Protein AF-A0A067D4W0-F1 (afdb_monomer_lite)

Radius of gyration: 19.81 Å; chains: 1; bounding box: 52×32×52 Å

Sequence (102 aa):
FSGYFLQVLESHQAGKLDTSGTAKAVISSFQKLRVSFDMDQVVSFQFQHNVCGRSIYAEGTVDALLFLSKKVQSKADKCISNMIDVLREGNMQDMNKKEFLE

Foldseek 3Di:
DVVDDDDDDDDDDPPDPDDDPVSVVVVVVVVPPPDDDDPVDDDDDDDDDDDDDCVVVVVLVVLVVLVVVVCVVVVPPDPDDDSVSSPVVPDSVVVVVVVVPD

Structure (mmCIF, N/CA/C/O backbone):
data_AF-A0A067D4W0-F1
#
_entry.id   AF-A0A067D4W0-F1
#
loop_
_atom_site.group_PDB
_atom_site.id
_atom_site.type_symbol
_atom_site.label_atom_id
_atom_site.label_alt_id
_atom_site.label_comp_id
_atom_site.label_asym_id
_atom_site.label_entity_id
_atom_site.label_seq_id
_atom_site.pdbx_PDB_ins_code
_atom_site.Cartn_x
_atom_site.Cartn_y
_atom_site.Cartn_z
_atom_site.occupancy
_atom_site.B_iso_or_equiv
_atom_site.auth_seq_id
_atom_site.auth_comp_id
_atom_site.auth_asym_id
_atom_site.auth_atom_id
_atom_site.pdbx_PDB_model_num
ATOM 1 N N . PHE A 1 1 ? 4.047 -13.984 -15.775 1.00 68.88 1 PHE A N 1
ATOM 2 C CA . PHE A 1 1 ? 5.313 -13.246 -15.871 1.00 68.88 1 PHE A CA 1
ATOM 3 C C . PHE A 1 1 ? 6.539 -14.153 -15.994 1.00 68.88 1 PHE A C 1
ATOM 5 O O . PHE A 1 1 ? 7.646 -13.661 -15.825 1.00 68.88 1 PHE A O 1
ATOM 12 N N . SER A 1 2 ? 6.409 -15.448 -16.325 1.00 65.44 2 SER A N 1
ATOM 13 C CA . SER A 1 2 ? 7.606 -16.205 -16.726 1.00 65.44 2 SER A CA 1
ATOM 14 C C . SER A 1 2 ? 8.087 -15.651 -18.073 1.00 65.44 2 SER A C 1
ATOM 16 O O . SER A 1 2 ? 7.251 -15.382 -18.930 1.00 65.44 2 SER A O 1
ATOM 18 N N . GLY A 1 3 ? 9.389 -15.399 -18.222 1.00 73.44 3 GLY A N 1
ATOM 19 C CA . GLY A 1 3 ? 9.963 -14.787 -19.429 1.00 73.44 3 GLY A CA 1
ATOM 20 C C . GLY A 1 3 ? 9.967 -13.252 -19.463 1.00 73.44 3 GLY A C 1
ATOM 21 O O . GLY A 1 3 ? 10.558 -12.682 -20.371 1.00 73.44 3 GLY A O 1
ATOM 22 N N . TYR A 1 4 ? 9.378 -12.572 -18.473 1.00 76.12 4 TYR A N 1
ATOM 23 C CA . TYR A 1 4 ? 9.416 -11.107 -18.379 1.00 76.12 4 TYR A CA 1
ATOM 24 C C . TYR A 1 4 ? 10.590 -10.645 -17.512 1.00 76.12 4 TYR A C 1
ATOM 26 O O . TYR A 1 4 ? 10.880 -11.241 -16.473 1.00 76.12 4 TYR A O 1
ATOM 34 N N . PHE A 1 5 ? 11.225 -9.540 -17.906 1.00 79.25 5 PHE A N 1
ATOM 35 C CA . PHE A 1 5 ? 12.193 -8.833 -17.072 1.00 79.25 5 PHE A CA 1
ATOM 36 C C . PHE A 1 5 ? 11.467 -7.815 -16.184 1.00 79.25 5 PHE A C 1
ATOM 38 O O . PHE A 1 5 ? 10.722 -6.973 -16.682 1.00 79.25 5 PHE A O 1
ATOM 45 N N . LEU A 1 6 ? 11.678 -7.889 -14.867 1.00 83.00 6 LEU A N 1
ATOM 46 C CA . LEU A 1 6 ? 11.117 -6.936 -13.911 1.00 83.00 6 LEU A CA 1
ATOM 47 C C . LEU A 1 6 ? 12.176 -5.899 -13.533 1.00 83.00 6 LEU A C 1
ATOM 49 O O . LEU A 1 6 ? 13.201 -6.246 -12.948 1.00 83.00 6 LEU A O 1
ATOM 53 N N . GLN A 1 7 ? 11.889 -4.627 -13.801 1.00 85.00 7 GLN A N 1
ATOM 54 C CA . GLN A 1 7 ? 12.665 -3.502 -13.290 1.00 85.00 7 GLN A CA 1
ATOM 55 C C . GLN A 1 7 ? 11.914 -2.845 -12.129 1.00 85.00 7 GLN A C 1
ATOM 57 O O . GLN A 1 7 ? 10.712 -2.605 -12.219 1.00 85.00 7 GLN A O 1
ATOM 62 N N . VAL A 1 8 ? 12.626 -2.540 -11.042 1.00 83.75 8 VAL A N 1
ATOM 63 C CA . VAL A 1 8 ? 12.074 -1.825 -9.884 1.00 83.75 8 VAL A CA 1
ATOM 64 C C . VAL A 1 8 ? 12.870 -0.548 -9.677 1.00 83.75 8 VAL A C 1
ATOM 66 O O . VAL A 1 8 ? 14.091 -0.592 -9.550 1.00 83.75 8 VAL A O 1
ATOM 69 N N . LEU A 1 9 ? 12.165 0.581 -9.647 1.00 85.31 9 LEU A N 1
ATOM 70 C CA . LEU A 1 9 ? 12.726 1.896 -9.370 1.00 85.31 9 LEU A CA 1
ATOM 71 C C . LEU A 1 9 ? 12.065 2.453 -8.110 1.00 85.31 9 LEU A C 1
ATOM 73 O O . LEU A 1 9 ? 10.841 2.528 -8.038 1.00 85.31 9 LEU A O 1
ATOM 77 N N . GLU A 1 10 ? 12.871 2.857 -7.132 1.00 81.25 10 GLU A N 1
ATOM 78 C CA . GLU A 1 10 ? 12.386 3.439 -5.884 1.00 81.25 10 GLU A CA 1
ATOM 79 C C . GLU A 1 10 ? 13.150 4.728 -5.572 1.00 81.25 10 GLU A C 1
ATOM 81 O O . GLU A 1 10 ? 14.380 4.749 -5.537 1.00 81.25 10 GLU A O 1
ATOM 86 N N . SER A 1 11 ? 12.416 5.816 -5.340 1.00 77.38 11 SER A N 1
ATOM 87 C CA . SER A 1 11 ? 12.980 7.077 -4.868 1.00 77.38 11 SER A CA 1
ATOM 88 C C . SER A 1 11 ? 12.857 7.141 -3.345 1.00 77.38 11 SER A C 1
ATOM 90 O O . SER A 1 11 ? 11.778 7.406 -2.810 1.00 77.38 11 SER A O 1
ATOM 92 N N . HIS A 1 12 ? 13.946 6.877 -2.627 1.00 72.31 12 HIS A N 1
ATOM 93 C CA . HIS A 1 12 ? 13.969 6.987 -1.169 1.00 72.31 12 HIS A CA 1
ATOM 94 C C . HIS A 1 12 ? 14.364 8.389 -0.689 1.00 72.31 12 HIS A C 1
ATOM 96 O O . HIS A 1 12 ? 15.111 9.108 -1.348 1.00 72.31 12 HIS A O 1
ATOM 102 N N . GLN A 1 13 ? 13.904 8.749 0.513 1.00 60.81 13 GLN A N 1
ATOM 103 C CA . GLN A 1 13 ? 14.465 9.870 1.270 1.00 60.81 13 GLN A CA 1
ATOM 104 C C . GLN A 1 13 ? 15.922 9.566 1.650 1.00 60.81 13 GLN A C 1
ATOM 106 O O . GLN A 1 13 ? 16.253 8.423 1.978 1.00 60.81 13 GLN A O 1
ATOM 111 N N . ALA A 1 14 ? 16.779 10.589 1.612 1.00 48.25 14 ALA A N 1
ATOM 112 C CA . ALA A 1 14 ? 18.202 10.480 1.924 1.00 48.25 14 ALA A CA 1
ATOM 113 C C . ALA A 1 14 ? 18.427 9.769 3.275 1.00 48.25 14 ALA A C 1
ATOM 115 O O . ALA A 1 14 ? 17.925 10.219 4.303 1.00 48.25 14 ALA A O 1
ATOM 116 N N . GLY A 1 15 ? 19.163 8.650 3.263 1.00 60.16 15 GLY A N 1
ATOM 117 C CA . GLY A 1 15 ? 19.594 7.932 4.472 1.00 60.16 15 GLY A CA 1
ATOM 118 C C . GLY A 1 15 ? 19.074 6.501 4.652 1.00 60.16 15 GLY A C 1
ATOM 119 O O . GLY A 1 15 ? 19.505 5.830 5.586 1.00 60.16 15 GLY A O 1
ATOM 120 N N . LYS A 1 16 ? 18.191 5.989 3.784 1.00 66.19 16 LYS A N 1
ATOM 121 C CA . LYS A 1 16 ? 17.811 4.563 3.814 1.00 66.19 16 LYS A CA 1
ATOM 122 C C . LYS A 1 16 ? 18.773 3.725 2.968 1.00 66.19 16 LYS A C 1
ATOM 124 O O . LYS A 1 16 ? 18.865 3.937 1.765 1.00 66.19 16 LYS A O 1
ATOM 129 N N . LEU A 1 17 ? 19.476 2.792 3.618 1.00 65.50 17 LEU A N 1
ATOM 130 C CA . LEU A 1 17 ? 20.429 1.866 2.990 1.00 65.50 17 LEU A CA 1
ATOM 131 C C . LEU A 1 17 ? 19.732 0.694 2.270 1.00 65.50 17 LEU A C 1
ATOM 133 O O . LEU A 1 17 ? 20.258 0.177 1.291 1.00 65.50 17 LEU A O 1
ATOM 137 N N . ASP A 1 18 ? 18.540 0.309 2.735 1.00 76.88 18 ASP A N 1
ATOM 138 C CA . ASP A 1 18 ? 17.795 -0.853 2.243 1.00 76.88 18 ASP A CA 1
ATOM 139 C C . ASP A 1 18 ? 16.554 -0.469 1.419 1.00 76.88 18 ASP A C 1
ATOM 141 O O . ASP A 1 18 ? 15.838 0.477 1.760 1.00 76.88 18 ASP A O 1
ATOM 145 N N . THR A 1 19 ? 16.238 -1.284 0.402 1.00 80.75 19 THR A N 1
ATOM 146 C CA . THR A 1 19 ? 14.966 -1.263 -0.355 1.00 80.75 19 THR A CA 1
ATOM 147 C C . THR A 1 19 ? 13.761 -1.363 0.590 1.00 80.75 19 THR A C 1
ATOM 149 O O . THR A 1 19 ? 13.804 -2.150 1.549 1.00 80.75 19 THR A O 1
ATOM 152 N N . SER A 1 20 ? 12.658 -0.645 0.323 1.00 87.38 20 SER A N 1
ATOM 153 C CA . SER A 1 20 ? 11.505 -0.669 1.237 1.00 87.38 20 SER A CA 1
ATOM 154 C C . SER A 1 20 ? 10.885 -2.0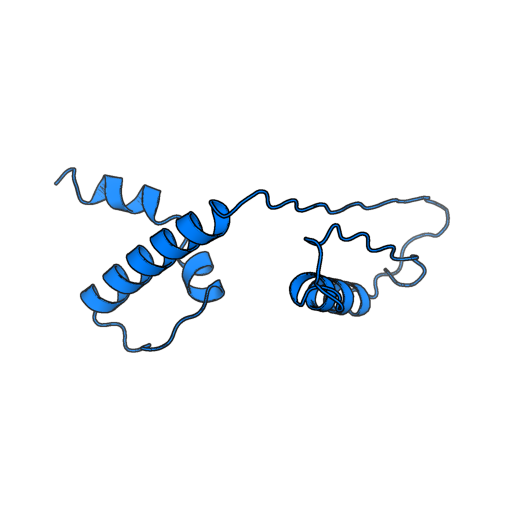59 1.389 1.00 87.38 20 SER A C 1
ATOM 156 O O . SER A 1 20 ? 10.885 -2.894 0.480 1.00 87.38 20 SER A O 1
ATOM 158 N N . GLY A 1 21 ? 10.289 -2.303 2.561 1.00 88.75 21 GLY A N 1
ATOM 159 C CA . GLY A 1 21 ? 9.524 -3.526 2.816 1.00 88.75 21 GLY A CA 1
ATOM 160 C C . GLY A 1 21 ? 8.363 -3.709 1.833 1.00 88.75 21 GLY A C 1
ATOM 161 O O . GLY A 1 21 ? 8.118 -4.826 1.380 1.00 88.75 21 GLY A O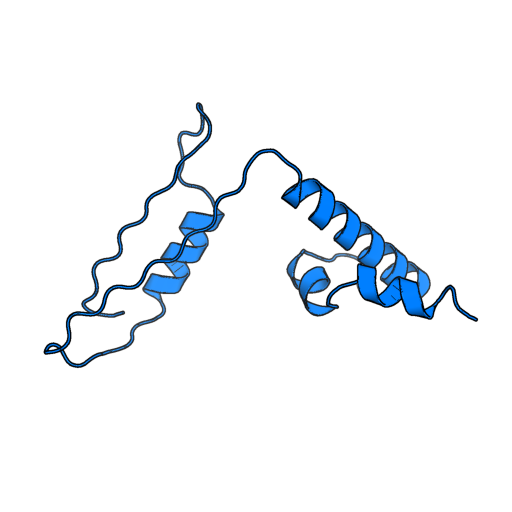 1
ATOM 162 N N . THR A 1 22 ? 7.703 -2.614 1.440 1.00 90.00 22 THR A N 1
ATOM 163 C CA . THR A 1 22 ? 6.639 -2.628 0.426 1.00 90.00 22 THR A CA 1
ATOM 164 C C . THR A 1 22 ? 7.172 -3.089 -0.927 1.00 90.00 22 THR A C 1
ATOM 166 O O . THR A 1 22 ? 6.599 -4.004 -1.517 1.00 90.00 22 THR A O 1
ATOM 169 N N . ALA A 1 23 ? 8.303 -2.541 -1.387 1.00 87.12 23 ALA A N 1
ATOM 170 C CA . ALA A 1 23 ? 8.931 -2.972 -2.633 1.00 87.12 23 ALA A CA 1
ATOM 171 C C . ALA A 1 23 ? 9.300 -4.466 -2.593 1.00 87.12 23 ALA A C 1
ATOM 173 O O . ALA A 1 23 ? 8.957 -5.211 -3.512 1.00 87.12 23 ALA A O 1
ATOM 174 N N . LYS A 1 24 ? 9.901 -4.946 -1.494 1.00 89.50 24 LYS A N 1
ATOM 175 C CA . LYS A 1 24 ? 10.227 -6.375 -1.309 1.00 89.50 24 LYS A CA 1
ATOM 176 C C . LYS A 1 24 ? 8.985 -7.276 -1.391 1.00 89.50 24 LYS A C 1
ATOM 178 O O . LYS A 1 24 ? 9.020 -8.307 -2.065 1.00 89.50 24 LYS A O 1
ATOM 183 N N . ALA A 1 25 ? 7.879 -6.889 -0.751 1.00 90.31 25 ALA A N 1
ATOM 184 C CA . ALA A 1 25 ? 6.626 -7.647 -0.790 1.00 90.31 25 ALA A CA 1
ATOM 185 C C . ALA A 1 25 ? 6.002 -7.688 -2.201 1.00 90.31 25 ALA A C 1
ATOM 187 O O . ALA A 1 25 ? 5.520 -8.738 -2.640 1.00 90.31 25 ALA A O 1
ATOM 188 N N . VAL A 1 26 ? 6.060 -6.574 -2.939 1.00 89.44 26 VAL A N 1
ATOM 189 C CA . VAL A 1 26 ? 5.583 -6.490 -4.330 1.00 89.44 26 VAL A CA 1
ATOM 190 C C . VAL A 1 26 ? 6.434 -7.362 -5.257 1.00 89.44 26 VAL A C 1
ATOM 192 O O . VAL A 1 26 ? 5.883 -8.164 -6.011 1.00 89.44 26 VAL A O 1
ATOM 195 N N . ILE A 1 27 ? 7.766 -7.298 -5.150 1.00 86.25 27 ILE A N 1
ATOM 196 C CA . ILE A 1 27 ? 8.685 -8.154 -5.922 1.00 86.25 27 ILE A CA 1
ATOM 197 C C . ILE A 1 27 ? 8.383 -9.635 -5.674 1.00 86.25 27 ILE A C 1
ATOM 199 O O . ILE A 1 27 ? 8.228 -10.406 -6.623 1.00 86.25 27 ILE A O 1
ATOM 203 N N . SER A 1 28 ? 8.238 -10.032 -4.405 1.00 87.19 28 SER A N 1
ATOM 204 C CA . SER A 1 28 ? 7.893 -11.412 -4.043 1.00 87.19 28 SER A CA 1
ATOM 205 C C . SER A 1 28 ? 6.555 -11.855 -4.649 1.00 87.19 28 SER A C 1
ATOM 207 O O . SER A 1 28 ? 6.396 -13.016 -5.031 1.00 87.19 28 SER A O 1
ATOM 209 N N . SER A 1 29 ? 5.599 -10.935 -4.789 1.00 89.75 29 SER A N 1
ATOM 210 C CA . SER A 1 29 ? 4.314 -11.210 -5.436 1.00 89.75 29 SER A CA 1
ATOM 211 C C . SER A 1 29 ? 4.486 -11.465 -6.938 1.00 89.75 29 SER A C 1
ATOM 213 O O . SER A 1 29 ? 3.991 -12.475 -7.434 1.00 89.75 29 SER A O 1
ATOM 215 N N . PHE A 1 30 ? 5.268 -10.648 -7.655 1.00 86.81 30 PHE A N 1
ATOM 216 C CA . PHE A 1 30 ? 5.549 -10.870 -9.083 1.00 86.81 30 PHE A CA 1
ATOM 217 C C . PHE A 1 30 ? 6.288 -12.181 -9.364 1.00 86.81 30 PHE A C 1
ATOM 219 O O . PHE A 1 30 ? 5.956 -12.871 -10.329 1.00 86.81 30 PHE A O 1
ATOM 226 N N . GLN A 1 31 ? 7.222 -12.580 -8.497 1.00 83.06 31 GLN A N 1
ATOM 227 C CA . GLN A 1 31 ? 7.919 -13.868 -8.614 1.00 83.06 31 GLN A CA 1
ATOM 228 C C . GLN A 1 31 ? 6.957 -15.073 -8.577 1.00 83.06 31 GLN A C 1
ATOM 230 O O . GLN A 1 31 ? 7.244 -16.113 -9.176 1.00 83.06 31 GLN A O 1
ATOM 235 N N . LYS A 1 32 ? 5.805 -14.940 -7.901 1.00 87.69 32 LYS A N 1
ATOM 236 C CA . LYS A 1 32 ? 4.780 -15.993 -7.789 1.00 87.69 32 LYS A CA 1
ATOM 237 C C . LYS A 1 32 ? 3.828 -16.053 -8.985 1.00 87.69 32 LYS A C 1
ATOM 239 O O . LYS A 1 32 ? 3.283 -17.117 -9.262 1.00 87.69 32 LYS A O 1
ATOM 244 N N . LEU A 1 33 ? 3.638 -14.956 -9.718 1.00 83.88 33 LEU A N 1
ATOM 245 C CA . LEU A 1 33 ? 2.668 -14.837 -10.816 1.00 83.88 33 LEU A CA 1
ATOM 246 C C . LEU A 1 33 ? 3.149 -15.517 -12.118 1.00 83.88 33 LEU A C 1
ATOM 248 O O . LEU A 1 33 ? 3.139 -14.910 -13.187 1.00 83.88 33 LEU A O 1
ATOM 252 N N . ARG A 1 34 ? 3.618 -16.766 -12.070 1.00 71.25 34 ARG A N 1
ATOM 253 C CA . ARG A 1 34 ? 4.171 -17.536 -13.207 1.00 71.25 34 ARG A CA 1
ATOM 254 C C . ARG A 1 34 ? 3.162 -17.807 -14.348 1.00 71.25 34 ARG A C 1
ATOM 256 O O . ARG A 1 34 ? 2.758 -18.934 -14.577 1.00 71.25 34 ARG A O 1
ATOM 263 N N . VAL A 1 35 ? 2.782 -16.766 -15.081 1.00 59.53 35 VAL A N 1
ATOM 264 C CA . VAL A 1 35 ? 1.908 -16.793 -16.266 1.00 59.53 35 VAL A CA 1
ATOM 265 C C . VAL A 1 35 ? 2.749 -16.859 -17.543 1.00 59.53 35 VAL A C 1
ATOM 267 O O . VAL A 1 35 ? 3.736 -16.118 -17.637 1.00 59.53 35 VAL A O 1
ATOM 270 N N . SER A 1 36 ? 2.355 -17.724 -18.477 1.00 57.41 36 SER A N 1
ATOM 271 C CA . SER A 1 36 ? 2.864 -17.852 -19.848 1.00 57.41 36 SER A CA 1
ATOM 272 C C . SER A 1 36 ? 2.067 -16.965 -20.810 1.00 57.41 36 SER A C 1
ATOM 274 O O . SER A 1 36 ? 0.839 -16.960 -20.742 1.00 57.41 36 SER A O 1
ATOM 276 N N . PHE A 1 37 ? 2.752 -16.259 -21.708 1.00 60.56 37 PHE A N 1
ATOM 277 C CA . PHE A 1 37 ? 2.157 -15.449 -22.777 1.00 60.56 37 PHE A CA 1
ATOM 278 C C . PHE A 1 37 ? 2.739 -15.864 -24.132 1.00 60.56 37 PHE A C 1
ATOM 280 O O . PHE A 1 37 ? 3.790 -16.506 -24.176 1.00 60.56 37 PHE A O 1
ATOM 287 N N . ASP A 1 38 ? 2.044 -15.505 -25.210 1.00 57.66 38 ASP A N 1
ATOM 288 C CA . ASP A 1 38 ? 2.540 -15.640 -26.579 1.00 57.66 38 ASP A CA 1
ATOM 289 C C . ASP A 1 38 ? 3.688 -14.639 -26.821 1.00 57.66 38 ASP A C 1
ATOM 291 O O . ASP A 1 38 ? 3.571 -13.462 -26.472 1.00 57.66 38 ASP A O 1
ATOM 295 N N . MET A 1 39 ? 4.815 -15.117 -27.351 1.00 57.78 39 MET A N 1
ATOM 296 C CA . MET A 1 39 ? 6.077 -14.363 -27.446 1.00 57.78 39 MET A CA 1
ATOM 297 C C . MET A 1 39 ? 6.077 -13.314 -28.566 1.00 57.78 39 MET A C 1
ATOM 299 O O . MET A 1 39 ? 6.953 -12.450 -28.590 1.00 57.78 39 MET A O 1
ATOM 303 N N . ASP A 1 40 ? 5.081 -13.351 -29.452 1.00 65.38 40 ASP A N 1
ATOM 304 C CA . ASP A 1 40 ? 4.976 -12.454 -30.607 1.00 65.38 40 ASP A CA 1
ATOM 305 C C . ASP A 1 40 ? 4.355 -11.084 -30.264 1.00 65.38 40 ASP A C 1
ATOM 307 O O . ASP A 1 40 ? 4.196 -10.220 -31.130 1.00 65.38 40 ASP A O 1
ATOM 311 N N . GLN A 1 41 ? 4.025 -10.843 -28.989 1.00 60.44 41 GLN A N 1
ATOM 312 C CA . GLN A 1 41 ? 3.465 -9.581 -28.506 1.00 60.44 41 GLN A CA 1
ATOM 313 C C . GLN A 1 41 ? 4.386 -8.926 -27.470 1.00 60.44 41 GLN A C 1
ATOM 315 O O . GLN A 1 41 ? 4.524 -9.386 -26.337 1.00 60.44 41 GLN A O 1
ATOM 320 N N . VAL A 1 42 ? 4.996 -7.794 -27.835 1.00 63.16 42 VAL A N 1
ATOM 321 C CA . VAL A 1 42 ? 5.745 -6.961 -26.882 1.00 63.16 42 VAL A CA 1
ATOM 322 C C . VAL A 1 42 ? 4.748 -6.262 -25.955 1.00 63.16 42 VAL A C 1
ATOM 324 O O . VAL A 1 42 ? 3.997 -5.391 -26.390 1.00 63.16 42 VAL A O 1
ATOM 327 N N . VAL A 1 43 ? 4.747 -6.621 -24.667 1.00 70.50 43 VAL A N 1
ATOM 328 C CA . VAL A 1 43 ? 3.877 -6.013 -23.645 1.00 70.50 43 VAL A CA 1
ATOM 329 C C . VAL A 1 43 ? 4.725 -5.399 -22.534 1.00 70.50 43 VAL A C 1
ATOM 331 O O . VAL A 1 43 ? 5.601 -6.060 -21.978 1.00 70.50 43 VAL A O 1
ATOM 334 N N . SER A 1 44 ? 4.439 -4.144 -22.180 1.00 78.75 44 SER A N 1
ATOM 335 C CA . SER A 1 44 ? 5.052 -3.445 -21.046 1.00 78.75 44 SER A CA 1
ATOM 336 C C . SER A 1 44 ? 3.994 -3.112 -19.997 1.00 78.75 44 SER A C 1
ATOM 338 O O . SER A 1 44 ? 2.922 -2.609 -20.332 1.00 78.75 44 SER A O 1
ATOM 340 N N . PHE A 1 45 ? 4.303 -3.380 -18.728 1.00 83.25 45 PHE A N 1
ATOM 341 C CA . PHE A 1 45 ? 3.466 -3.020 -17.586 1.00 83.25 45 PHE A CA 1
ATOM 342 C C . PHE A 1 45 ? 4.245 -2.092 -16.660 1.00 83.25 45 PHE A C 1
ATOM 344 O O . PHE A 1 45 ? 5.394 -2.376 -16.321 1.00 83.25 45 PHE A O 1
ATOM 351 N N . GLN A 1 46 ? 3.598 -1.025 -16.198 1.00 87.69 46 GLN A N 1
ATOM 352 C CA . GLN A 1 46 ? 4.167 -0.114 -15.213 1.00 87.69 46 GLN A CA 1
ATOM 353 C C . GLN A 1 46 ? 3.175 0.113 -14.075 1.00 87.69 46 GLN A C 1
ATOM 355 O O . GLN A 1 46 ? 2.010 0.431 -14.301 1.00 87.69 46 GLN A O 1
ATOM 360 N N . PHE A 1 47 ? 3.665 -0.025 -12.846 1.00 91.44 47 PHE A N 1
ATOM 361 C CA . PHE A 1 47 ? 2.940 0.322 -11.630 1.00 91.44 47 PHE A CA 1
ATOM 362 C C . PHE A 1 47 ? 3.750 1.383 -10.893 1.00 91.44 47 PHE A C 1
ATOM 364 O O . PHE A 1 47 ? 4.951 1.207 -10.690 1.00 91.44 47 PHE A O 1
ATOM 371 N N . GLN A 1 48 ? 3.103 2.476 -10.496 1.00 90.56 48 GLN A N 1
ATOM 372 C CA . GLN A 1 48 ? 3.753 3.567 -9.781 1.00 90.56 48 GLN A CA 1
ATOM 373 C C . GLN A 1 48 ? 2.904 3.994 -8.587 1.00 90.56 48 GLN A C 1
ATOM 375 O O . GLN A 1 48 ? 1.697 4.192 -8.706 1.00 90.56 48 GLN A O 1
ATOM 3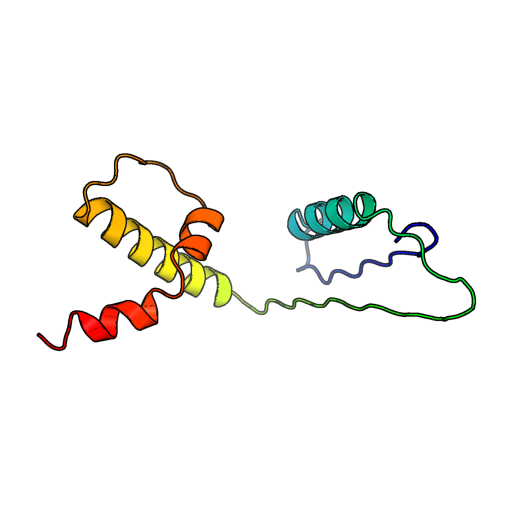80 N N . HIS A 1 49 ? 3.555 4.161 -7.440 1.00 88.88 49 HIS A N 1
ATOM 381 C CA . HIS A 1 49 ? 2.967 4.761 -6.251 1.00 88.88 49 HIS A CA 1
ATOM 382 C C . HIS A 1 49 ? 3.959 5.781 -5.694 1.00 88.88 49 HIS A C 1
ATOM 384 O O . HIS A 1 49 ? 5.103 5.444 -5.401 1.00 88.88 49 HIS A O 1
ATOM 390 N N . ASN A 1 50 ? 3.537 7.038 -5.576 1.00 90.31 50 ASN A N 1
ATOM 391 C CA . ASN A 1 50 ? 4.375 8.105 -5.039 1.00 90.31 50 ASN A CA 1
ATOM 392 C C . ASN A 1 50 ? 3.712 8.641 -3.776 1.00 90.31 50 ASN A C 1
ATOM 394 O O . ASN A 1 50 ? 2.551 9.045 -3.810 1.00 90.31 50 ASN A O 1
ATOM 398 N N . VAL A 1 51 ? 4.457 8.677 -2.675 1.00 89.38 51 VAL A N 1
ATOM 399 C CA . VAL A 1 51 ? 3.993 9.275 -1.422 1.00 89.38 51 VAL A CA 1
ATOM 400 C C . VAL A 1 51 ? 4.819 10.521 -1.149 1.00 89.38 51 VAL A C 1
ATOM 402 O O . VAL A 1 51 ? 6.032 10.437 -0.964 1.00 89.38 51 VAL A O 1
ATOM 405 N N . CYS A 1 52 ? 4.158 11.677 -1.109 1.00 89.31 52 CYS A N 1
ATOM 406 C CA . CYS A 1 52 ? 4.777 12.942 -0.731 1.00 89.31 52 CYS A CA 1
ATOM 407 C C . CYS A 1 52 ? 4.369 13.322 0.697 1.00 89.31 52 CYS A C 1
ATOM 409 O O . CYS A 1 52 ? 3.189 13.311 1.042 1.00 89.31 52 CYS A O 1
ATOM 411 N N . GLY A 1 53 ? 5.345 13.673 1.534 1.00 91.31 53 GLY A N 1
ATOM 412 C CA . GLY A 1 53 ? 5.082 14.096 2.907 1.00 91.31 53 GLY A CA 1
ATOM 413 C C . GLY A 1 53 ? 4.496 12.980 3.777 1.00 91.31 53 GLY A C 1
ATOM 414 O O . GLY A 1 53 ? 4.991 11.851 3.768 1.00 91.31 53 GLY A O 1
ATOM 415 N N . ARG A 1 54 ? 3.491 13.324 4.598 1.00 93.75 54 ARG A N 1
ATOM 416 C CA . ARG A 1 54 ? 2.935 12.423 5.623 1.00 93.75 54 ARG A CA 1
ATOM 417 C C . ARG A 1 54 ? 1.407 12.307 5.645 1.00 93.75 54 ARG A C 1
ATOM 419 O O . ARG A 1 54 ? 0.892 11.590 6.499 1.00 93.75 54 ARG A O 1
ATOM 426 N N . SER A 1 55 ? 0.694 12.981 4.741 1.00 94.44 55 SER A N 1
ATOM 427 C CA . SER A 1 55 ? -0.778 13.021 4.747 1.00 94.44 55 SER A CA 1
ATOM 428 C C . SER A 1 55 ? -1.399 11.628 4.673 1.00 94.44 55 SER A C 1
ATOM 430 O O . SER A 1 55 ? -2.222 11.300 5.515 1.00 94.44 55 SER A O 1
ATOM 432 N N . ILE A 1 56 ? -0.908 10.764 3.777 1.00 92.75 56 ILE A N 1
ATOM 433 C CA . ILE A 1 56 ? -1.434 9.397 3.612 1.00 92.75 56 ILE A CA 1
ATOM 434 C C . ILE A 1 56 ? -1.354 8.561 4.900 1.00 92.75 56 ILE A C 1
ATOM 436 O O . ILE A 1 56 ? -2.211 7.723 5.164 1.00 92.75 56 ILE A O 1
ATOM 440 N N . TYR A 1 57 ? -0.335 8.796 5.734 1.00 93.19 57 TYR A N 1
ATOM 441 C CA . TYR A 1 57 ? -0.198 8.101 7.014 1.00 93.19 57 TYR A CA 1
ATOM 442 C C . TYR A 1 57 ? -1.153 8.676 8.058 1.00 93.19 57 TYR A C 1
ATOM 444 O O . TYR A 1 57 ? -1.702 7.925 8.860 1.00 93.19 57 TYR A O 1
ATOM 452 N N . ALA A 1 58 ? -1.345 9.998 8.051 1.00 94.94 58 ALA A N 1
ATOM 453 C CA . ALA A 1 58 ? -2.286 10.662 8.942 1.00 94.94 58 ALA A CA 1
ATOM 454 C C . ALA A 1 58 ? -3.725 10.223 8.638 1.00 94.94 58 ALA A C 1
ATOM 456 O O . ALA A 1 58 ? -4.422 9.779 9.544 1.00 94.94 58 ALA A O 1
ATOM 457 N N . GLU A 1 59 ? -4.130 10.255 7.369 1.00 94.50 59 GLU A N 1
ATOM 458 C CA . GLU A 1 59 ? -5.451 9.812 6.906 1.00 94.50 59 GLU A CA 1
ATOM 459 C C . GLU A 1 59 ? -5.698 8.339 7.250 1.00 94.50 59 GLU A C 1
ATOM 461 O O . GLU A 1 59 ? -6.664 8.028 7.942 1.00 94.50 59 GLU A O 1
ATOM 466 N N . GLY A 1 60 ? -4.764 7.442 6.911 1.00 94.69 60 GLY A N 1
ATOM 467 C CA . GLY A 1 60 ? -4.891 6.026 7.271 1.00 94.69 60 GLY A CA 1
ATOM 468 C C . GLY A 1 60 ? -4.931 5.771 8.785 1.00 94.69 60 GLY A C 1
ATOM 469 O O . GLY A 1 60 ? -5.550 4.809 9.237 1.00 94.69 60 GLY A O 1
ATOM 470 N N . THR A 1 61 ? -4.308 6.637 9.592 1.00 96.38 61 THR A N 1
ATOM 471 C CA . THR A 1 61 ? -4.414 6.566 11.060 1.00 96.38 61 THR A CA 1
ATOM 472 C C . THR A 1 61 ? -5.802 6.990 11.532 1.00 96.38 61 THR A C 1
ATOM 474 O O . THR A 1 61 ? -6.368 6.330 12.400 1.00 96.38 61 THR A O 1
ATOM 477 N N . VAL A 1 62 ? -6.372 8.054 10.959 1.00 95.44 62 VAL A N 1
ATOM 478 C CA . VAL A 1 62 ? -7.742 8.493 11.267 1.00 95.44 62 VAL A CA 1
ATOM 479 C C . VAL A 1 62 ? -8.746 7.393 10.925 1.00 95.44 62 VAL A C 1
ATOM 481 O O . VAL A 1 62 ? -9.580 7.058 11.766 1.00 95.44 62 VAL A O 1
ATOM 484 N N . ASP A 1 63 ? -8.615 6.757 9.761 1.00 94.81 63 ASP A N 1
ATOM 485 C CA . ASP A 1 63 ? -9.486 5.644 9.367 1.00 94.81 63 ASP A CA 1
ATOM 486 C C . ASP A 1 63 ? -9.358 4.448 10.323 1.00 94.81 63 ASP A C 1
ATOM 488 O O . ASP A 1 63 ? -10.360 3.862 10.733 1.00 94.81 63 ASP A O 1
ATOM 492 N N . ALA A 1 64 ? -8.140 4.118 10.764 1.00 95.81 64 ALA A N 1
ATOM 493 C CA . ALA A 1 64 ? -7.919 3.060 11.750 1.00 95.81 64 ALA A CA 1
ATOM 494 C C . ALA A 1 64 ? -8.514 3.389 13.135 1.00 95.81 64 ALA A C 1
ATOM 496 O O . ALA A 1 64 ? -8.971 2.486 13.839 1.00 95.81 64 ALA A O 1
ATOM 497 N N . LEU A 1 65 ? -8.537 4.664 13.535 1.00 95.44 65 LEU A N 1
ATOM 498 C CA . LEU A 1 65 ? -9.188 5.097 14.775 1.00 95.44 65 LEU A CA 1
ATOM 499 C C . LEU A 1 65 ? -10.714 4.996 14.675 1.00 95.44 65 LEU A C 1
ATOM 501 O O . LEU A 1 65 ? -11.347 4.499 15.608 1.00 95.44 65 LEU A O 1
ATOM 505 N N . LEU A 1 66 ? -11.299 5.410 13.547 1.00 94.38 66 LEU A N 1
ATOM 506 C CA . LEU A 1 66 ? -12.734 5.249 13.282 1.00 94.38 66 LEU A CA 1
ATOM 507 C C . LEU A 1 66 ? -13.133 3.769 13.300 1.00 94.38 66 LEU A C 1
ATOM 509 O O . LEU A 1 66 ? -14.092 3.392 13.976 1.00 94.38 66 LEU A O 1
ATOM 513 N N . PHE A 1 67 ? -12.337 2.919 12.647 1.00 94.31 67 PHE A N 1
ATOM 514 C CA . PHE A 1 67 ? -12.496 1.467 12.673 1.00 94.31 67 PHE A CA 1
ATOM 515 C C . PHE A 1 67 ? -12.526 0.930 14.100 1.00 94.31 67 PHE A C 1
ATOM 517 O O . PHE A 1 67 ? -13.439 0.195 14.483 1.00 94.31 67 PHE A O 1
ATOM 524 N N . LEU A 1 68 ? -11.522 1.301 14.898 1.00 93.94 68 LEU A N 1
ATOM 525 C CA . LEU A 1 68 ? -11.373 0.789 16.251 1.00 93.94 68 LEU A CA 1
ATOM 526 C C . LEU A 1 68 ? -12.508 1.270 17.159 1.00 93.94 68 LEU A C 1
ATOM 528 O O . LEU A 1 68 ? -13.044 0.469 17.922 1.00 93.94 68 LEU A O 1
ATOM 532 N N . SER A 1 69 ? -12.921 2.534 17.029 1.00 93.44 69 SER A N 1
ATOM 533 C CA . SER A 1 69 ? -14.078 3.086 17.743 1.00 93.44 69 SER A CA 1
ATOM 534 C C . SER A 1 69 ? -15.331 2.243 17.492 1.00 93.44 69 SER A C 1
ATOM 536 O O . SER A 1 69 ? -15.969 1.7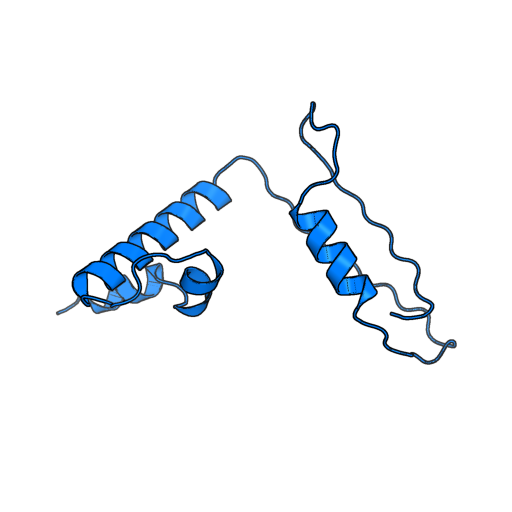87 18.443 1.00 93.44 69 SER A O 1
ATOM 538 N N . LYS A 1 70 ? -15.619 1.924 16.223 1.00 91.31 70 LYS A N 1
ATOM 539 C CA . LYS A 1 70 ? -16.747 1.063 15.844 1.00 91.31 70 LYS A CA 1
ATOM 540 C C . LYS A 1 70 ? -16.637 -0.337 16.456 1.00 91.31 70 LYS A C 1
ATOM 542 O O . LYS A 1 70 ? -17.617 -0.836 17.003 1.00 91.31 70 LYS A O 1
ATOM 547 N N . LYS A 1 71 ? -15.456 -0.968 16.411 1.00 92.81 71 LYS A N 1
ATOM 548 C CA . LYS A 1 71 ? -15.242 -2.312 16.989 1.00 92.81 71 LYS A CA 1
ATOM 549 C C . LYS A 1 71 ? -15.421 -2.341 18.507 1.00 92.81 71 LYS A C 1
ATOM 551 O O . LYS A 1 71 ? -15.966 -3.314 19.029 1.00 92.81 71 LYS A O 1
ATOM 556 N N . VAL A 1 72 ? -14.999 -1.286 19.207 1.00 92.12 72 VAL A N 1
ATOM 557 C CA . VAL A 1 72 ? -15.206 -1.143 20.656 1.00 92.12 72 VAL A CA 1
ATOM 558 C C . VAL A 1 72 ? -16.693 -0.983 20.972 1.00 92.12 72 VAL A C 1
ATOM 560 O O . VAL A 1 72 ? -17.207 -1.692 21.836 1.00 92.12 72 VAL A O 1
ATOM 563 N N . GLN A 1 73 ? -17.403 -0.113 20.247 1.00 92.25 73 GLN A N 1
ATOM 564 C CA . GLN A 1 73 ? -18.844 0.093 20.432 1.00 92.25 73 GLN A CA 1
ATOM 565 C C . GLN A 1 73 ? -19.648 -1.183 20.161 1.00 92.25 73 GLN A C 1
ATOM 567 O O . GLN A 1 73 ? -20.550 -1.525 20.925 1.00 92.25 73 GLN A O 1
ATOM 572 N N . SER A 1 74 ? -19.273 -1.938 19.126 1.00 91.00 74 SER A N 1
ATOM 573 C CA . SER A 1 74 ? -19.911 -3.211 18.789 1.00 91.00 74 SER A CA 1
ATOM 574 C C . SER A 1 74 ? -19.476 -4.381 19.679 1.00 91.00 74 SER A C 1
ATOM 576 O O . SER A 1 74 ? -19.892 -5.505 19.412 1.00 91.00 74 SER A O 1
ATOM 578 N N . LYS A 1 75 ? -18.612 -4.155 20.684 1.00 92.06 75 LYS A N 1
ATOM 579 C CA . LYS A 1 75 ? -18.029 -5.188 21.561 1.00 92.06 75 LYS A CA 1
ATOM 580 C C . LYS A 1 75 ? -17.463 -6.380 20.781 1.00 92.06 75 LYS A C 1
ATOM 582 O O . LYS A 1 75 ? -17.725 -7.529 21.117 1.00 92.06 75 LYS A O 1
ATOM 587 N N . ALA A 1 76 ? -16.729 -6.102 19.704 1.00 89.75 76 ALA A N 1
ATOM 588 C CA . ALA A 1 76 ? -16.168 -7.157 18.869 1.00 89.75 76 ALA A CA 1
ATOM 589 C C . ALA A 1 76 ? -15.154 -8.008 19.654 1.00 89.75 76 ALA A C 1
ATOM 591 O O . ALA A 1 76 ? -14.272 -7.469 20.318 1.00 89.75 76 ALA A O 1
ATOM 592 N N . ASP A 1 77 ? -15.224 -9.331 19.499 1.00 87.31 77 ASP A N 1
ATOM 593 C CA . ASP A 1 77 ? -14.342 -10.273 20.209 1.00 87.31 77 ASP A CA 1
ATOM 594 C C . ASP A 1 77 ? -12.865 -10.174 19.776 1.00 87.31 77 ASP A C 1
ATOM 596 O O . ASP A 1 77 ? -11.952 -10.599 20.486 1.00 87.31 77 ASP A O 1
ATOM 600 N N . LYS A 1 78 ? -12.601 -9.619 18.584 1.00 89.12 78 LYS A N 1
ATOM 601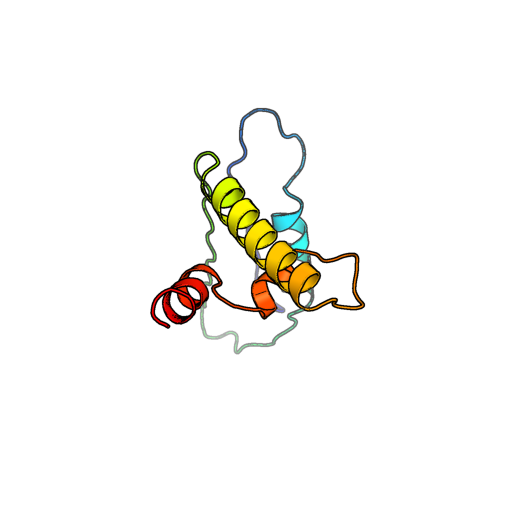 C CA . LYS A 1 78 ? -11.246 -9.459 18.038 1.00 89.12 78 LYS A CA 1
ATOM 602 C C . LYS A 1 78 ? -10.593 -8.180 18.571 1.00 89.12 78 LYS A C 1
ATOM 604 O O . LYS A 1 78 ? -10.883 -7.087 18.094 1.00 89.12 78 LYS A O 1
ATOM 609 N N . CYS A 1 79 ? -9.630 -8.336 19.478 1.00 85.75 79 CYS A N 1
ATOM 610 C CA . CYS A 1 79 ? -8.935 -7.210 20.119 1.00 85.75 79 CYS A CA 1
ATOM 611 C C . CYS A 1 79 ? -7.744 -6.634 19.330 1.00 85.75 79 CYS A C 1
ATOM 613 O O . CYS A 1 79 ? -7.336 -5.505 19.584 1.00 85.75 79 CYS A O 1
ATOM 615 N N . ILE A 1 80 ? -7.151 -7.390 18.400 1.00 94.31 80 ILE A N 1
ATOM 616 C CA . ILE A 1 80 ? -5.962 -6.964 17.640 1.00 94.31 80 ILE A CA 1
ATOM 617 C C . ILE A 1 80 ? -6.303 -6.970 16.160 1.00 94.31 80 ILE A C 1
ATOM 619 O O . ILE A 1 80 ? -6.686 -8.008 15.628 1.00 94.31 80 ILE A O 1
ATOM 623 N N . SER A 1 81 ? -6.131 -5.829 15.499 1.00 95.44 81 SER A N 1
ATOM 624 C CA . SER A 1 81 ? -6.425 -5.650 14.074 1.00 95.44 81 SER A CA 1
ATOM 625 C C . SER A 1 81 ? -5.242 -5.032 13.333 1.00 95.44 81 SER A C 1
ATOM 627 O O . SER A 1 81 ? -4.365 -4.420 13.943 1.00 95.44 81 SER A O 1
ATOM 629 N N . ASN A 1 82 ? -5.212 -5.195 12.012 1.00 97.00 82 ASN A N 1
ATOM 630 C CA . ASN A 1 82 ? -4.215 -4.585 11.132 1.00 97.00 82 ASN A CA 1
ATOM 631 C C . ASN A 1 82 ? -4.879 -3.806 9.984 1.00 97.00 82 ASN A C 1
ATOM 633 O O . ASN A 1 82 ? -6.101 -3.763 9.866 1.00 97.00 82 ASN A O 1
ATOM 637 N N . MET A 1 83 ? -4.073 -3.206 9.105 1.00 96.44 83 MET A N 1
ATOM 638 C CA . MET A 1 83 ? -4.602 -2.359 8.033 1.00 96.44 83 MET A CA 1
ATOM 639 C C . MET A 1 83 ? -5.418 -3.127 6.975 1.00 96.44 83 MET A C 1
ATOM 641 O O . MET A 1 83 ? -6.236 -2.529 6.290 1.00 96.44 83 MET A O 1
ATOM 645 N N . ILE A 1 84 ? -5.272 -4.453 6.863 1.00 96.69 84 ILE A N 1
ATOM 646 C CA . ILE A 1 84 ? -6.143 -5.265 5.996 1.00 96.69 84 ILE A CA 1
ATOM 647 C C . ILE A 1 84 ? -7.549 -5.376 6.591 1.00 96.69 84 ILE A C 1
ATOM 649 O O . ILE A 1 84 ? -8.522 -5.370 5.842 1.00 96.69 84 ILE A O 1
ATOM 653 N N . ASP A 1 85 ? -7.674 -5.455 7.919 1.00 95.69 85 ASP A N 1
ATOM 654 C CA . ASP A 1 85 ? -8.982 -5.443 8.583 1.00 95.69 85 ASP A CA 1
ATOM 655 C C . ASP A 1 85 ? -9.692 -4.098 8.371 1.00 95.69 85 ASP A C 1
ATOM 657 O O . ASP A 1 85 ? -10.870 -4.082 8.022 1.00 95.69 85 ASP A O 1
ATOM 661 N N . VAL A 1 86 ? -8.952 -2.989 8.500 1.00 95.31 86 VAL A N 1
ATOM 662 C CA . VAL A 1 86 ? -9.455 -1.629 8.240 1.00 95.31 86 VAL A CA 1
ATOM 663 C C . VAL A 1 86 ? -9.942 -1.504 6.793 1.00 95.31 86 VAL A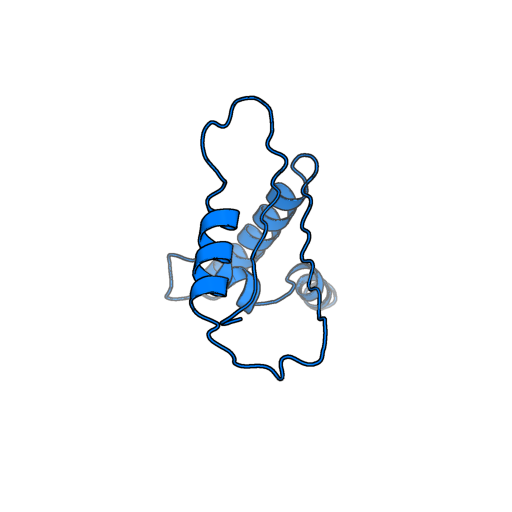 C 1
ATOM 665 O O . VAL A 1 86 ? -11.081 -1.113 6.560 1.00 95.31 86 VAL A O 1
ATOM 668 N N . LEU A 1 87 ? -9.123 -1.913 5.816 1.00 95.25 87 LEU A N 1
ATOM 669 C CA . LEU A 1 87 ? -9.476 -1.840 4.393 1.00 95.25 87 LEU A CA 1
ATOM 670 C C . LEU A 1 87 ? -10.695 -2.701 4.027 1.00 95.25 87 LEU A C 1
ATOM 672 O O . LEU A 1 87 ? -11.471 -2.321 3.152 1.00 95.25 87 LEU A O 1
ATOM 676 N N . ARG A 1 88 ? -10.883 -3.854 4.682 1.00 94.69 88 ARG A N 1
ATOM 677 C CA . ARG A 1 88 ? -12.035 -4.745 4.449 1.00 94.69 88 ARG A CA 1
ATOM 678 C C . ARG A 1 88 ? -13.356 -4.179 4.955 1.00 94.69 88 ARG A C 1
ATOM 680 O O . ARG A 1 88 ? -14.399 -4.558 4.435 1.00 94.69 88 ARG A O 1
ATOM 687 N N . GLU A 1 89 ? -13.317 -3.309 5.958 1.00 92.56 89 GLU A N 1
ATOM 688 C CA . GLU A 1 89 ? -14.510 -2.644 6.489 1.00 92.56 89 GLU A CA 1
ATOM 689 C C . GLU A 1 89 ? -15.044 -1.567 5.517 1.00 92.56 89 GLU A C 1
ATOM 691 O O . GLU A 1 89 ? -16.224 -1.223 5.565 1.00 92.56 89 GLU A O 1
ATOM 696 N N . GLY A 1 90 ? -14.209 -1.095 4.583 1.00 88.81 90 GLY A N 1
ATOM 697 C CA . GLY A 1 90 ? -14.567 -0.097 3.572 1.00 88.81 90 GLY A CA 1
ATOM 698 C C . GLY A 1 90 ? -14.372 1.349 4.042 1.00 88.81 90 GLY A C 1
ATOM 699 O O . GLY A 1 90 ? -13.838 1.600 5.120 1.00 88.81 90 GLY A O 1
ATOM 700 N N . ASN A 1 91 ? -14.777 2.320 3.211 1.00 86.25 91 ASN A N 1
ATOM 701 C CA . ASN A 1 91 ? -14.620 3.745 3.524 1.00 86.25 91 ASN A CA 1
ATOM 702 C C . ASN A 1 91 ? -15.485 4.141 4.733 1.00 86.25 91 ASN A C 1
ATOM 704 O O . ASN A 1 91 ? -16.714 4.107 4.667 1.00 86.25 91 ASN A O 1
ATOM 708 N N . MET A 1 92 ? -14.843 4.549 5.829 1.00 79.44 92 MET A N 1
ATOM 709 C CA . MET A 1 92 ? -15.528 4.887 7.084 1.00 79.44 92 MET A CA 1
ATOM 710 C C . MET A 1 92 ? -15.993 6.339 7.136 1.00 79.44 92 MET A C 1
ATOM 712 O O . MET A 1 92 ? -16.943 6.644 7.855 1.00 79.44 92 MET A O 1
ATOM 716 N N . GLN A 1 93 ? -15.393 7.227 6.338 1.00 66.62 93 GLN A N 1
ATOM 717 C CA . GLN A 1 93 ? -15.824 8.625 6.260 1.00 66.62 93 GLN A CA 1
ATOM 718 C C . GLN A 1 93 ? -17.203 8.770 5.603 1.00 66.62 93 GLN A C 1
ATOM 720 O O . GLN A 1 93 ? -17.948 9.696 5.923 1.00 66.62 93 GLN A O 1
ATOM 725 N N . ASP A 1 94 ? -17.582 7.815 4.750 1.00 59.66 94 ASP A N 1
ATOM 726 C CA . ASP A 1 94 ? -18.920 7.756 4.159 1.00 59.66 94 ASP A CA 1
ATOM 727 C C . ASP A 1 94 ? -19.977 7.212 5.137 1.00 59.66 94 ASP A C 1
ATOM 729 O O . ASP A 1 94 ? -21.160 7.529 5.002 1.00 59.66 94 ASP A O 1
ATOM 733 N N . MET A 1 95 ? -19.576 6.432 6.151 1.00 53.50 95 MET A N 1
ATOM 734 C CA . MET A 1 95 ? -20.515 5.823 7.103 1.00 53.50 95 MET A CA 1
ATOM 735 C C . MET A 1 95 ? -21.014 6.807 8.172 1.00 53.50 95 MET A C 1
ATOM 737 O O . MET A 1 95 ? -22.179 6.735 8.555 1.00 53.50 95 MET A O 1
ATOM 741 N N . ASN A 1 96 ? -20.203 7.798 8.563 1.00 52.50 96 ASN A N 1
ATOM 742 C CA . ASN A 1 96 ? -20.602 8.831 9.535 1.00 52.50 96 ASN A CA 1
ATOM 743 C C . ASN A 1 96 ? -21.690 9.794 9.017 1.00 52.50 96 ASN A C 1
ATOM 745 O O . ASN A 1 96 ? -22.299 10.508 9.809 1.00 52.50 96 ASN A O 1
ATOM 749 N N . LYS A 1 97 ? -21.975 9.830 7.705 1.00 52.16 97 LYS A N 1
ATOM 750 C CA . LYS A 1 97 ? -23.089 10.637 7.169 1.00 52.16 97 LYS A CA 1
ATOM 751 C C . LYS A 1 97 ? -24.464 10.033 7.453 1.00 52.16 97 LYS A C 1
ATOM 753 O O . LYS A 1 97 ? -25.448 10.759 7.371 1.00 52.16 97 LYS A O 1
ATOM 758 N N . LYS A 1 98 ? -24.551 8.734 7.764 1.00 50.59 98 LYS A N 1
ATOM 759 C CA . LYS A 1 98 ? -25.832 8.081 8.075 1.00 50.59 98 LYS A CA 1
ATOM 760 C C . LYS A 1 98 ? -26.211 8.147 9.554 1.00 50.59 98 LYS A C 1
ATOM 762 O O . LYS A 1 98 ? -27.391 8.071 9.843 1.00 50.59 98 LYS A O 1
ATOM 767 N N . GLU A 1 99 ? -25.253 8.343 10.459 1.00 50.34 99 GLU A N 1
ATOM 768 C CA . GLU A 1 99 ? -25.514 8.387 11.910 1.00 50.34 99 GLU A CA 1
ATOM 769 C C . GLU A 1 99 ? -25.747 9.807 12.467 1.00 50.34 99 GLU A C 1
ATOM 771 O O . GLU A 1 99 ? -26.114 9.949 13.624 1.00 50.34 99 GLU A O 1
ATOM 776 N N . PHE A 1 100 ? -25.575 10.863 11.661 1.00 43.69 100 PHE A N 1
ATOM 777 C CA . PHE A 1 100 ? -25.836 12.263 12.059 1.00 43.69 100 PHE A CA 1
ATOM 778 C C . PHE A 1 100 ? -27.145 12.848 11.488 1.00 43.69 100 PHE A C 1
ATOM 780 O O . PHE A 1 100 ? -27.382 14.050 11.606 1.00 43.69 100 PHE A O 1
ATOM 787 N N . LEU A 1 101 ? -27.969 12.025 10.830 1.00 41.91 101 LEU A N 1
ATOM 788 C CA . LEU A 1 101 ? -29.247 12.426 10.219 1.00 41.91 101 LEU A CA 1
ATOM 789 C C . LEU A 1 101 ? -30.477 11.736 10.840 1.00 41.91 101 LEU A C 1
ATOM 791 O O . LEU A 1 101 ? -31.573 11.872 10.299 1.00 41.91 101 LEU A O 1
ATOM 795 N N . GLU A 1 102 ? -30.313 11.054 11.972 1.00 38.53 102 GLU A N 1
ATOM 796 C CA . GLU A 1 102 ? -31.407 10.580 12.837 1.00 38.53 102 GLU A CA 1
ATOM 797 C C . GLU A 1 102 ? -31.277 11.207 14.230 1.00 38.53 102 GLU A C 1
ATOM 799 O O . GLU A 1 102 ? -32.333 11.495 14.837 1.00 38.53 102 GLU A O 1
#

Organism: Citrus sinensis (NCBI:txid2711)

pLDDT: mean 80.93, std 15.25, range [38.53, 97.0]

InterPro domains:
  IPR023940 Dihydrodipicolinate reductase [PTHR20836] (1-42)

Secondary structure (DSSP, 8-state):
-TTPPPP----PPTT--S--HHHHHHHHHHHH------TTS-----------TTHHHHHHHHHHHHHHHHHHHTT-S-----HHHHHHH--STTTHHHHS--